Protein AF-A0A9D6R4Y2-F1 (afdb_monomer)

Nearest PDB structures (foldseek):
  4b8t-assembly1_A  TM=3.023E-01  e=6.665E-01  Homo sapiens
  6y2c-assembly2_B  TM=2.702E-01  e=5.515E-01  Homo sapiens
  2n8l-assembly1_A  TM=3.059E-01  e=1.421E+00  Gallus gallus
  1x4n-assembly1_A  TM=3.101E-01  e=1.612E+00  Mus musculus

Structure (mmCIF, N/CA/C/O backbone):
data_AF-A0A9D6R4Y2-F1
#
_entry.id   AF-A0A9D6R4Y2-F1
#
loop_
_atom_site.group_PDB
_atom_site.id
_atom_site.type_symbol
_atom_site.label_atom_id
_atom_site.label_alt_id
_atom_site.label_comp_id
_atom_site.label_asym_id
_atom_site.label_entity_id
_atom_site.label_seq_id
_atom_site.pdbx_PDB_ins_code
_atom_site.Cartn_x
_atom_site.Cartn_y
_atom_site.Cartn_z
_atom_site.occupancy
_atom_site.B_iso_or_equiv
_atom_site.auth_seq_id
_atom_site.auth_comp_id
_atom_site.auth_asym_id
_atom_site.auth_atom_id
_atom_site.pdbx_PDB_model_num
ATOM 1 N N . MET A 1 1 ? 0.944 -3.787 -35.962 1.00 42.09 1 MET A N 1
ATOM 2 C CA . MET A 1 1 ? 0.944 -4.986 -35.100 1.00 42.09 1 MET A CA 1
ATOM 3 C C . MET A 1 1 ? 2.019 -4.729 -34.050 1.00 42.09 1 MET A C 1
ATOM 5 O O . MET A 1 1 ? 3.121 -4.406 -34.458 1.00 42.09 1 MET A O 1
ATOM 9 N N . LEU A 1 2 ? 1.632 -4.759 -32.768 1.00 50.50 2 LEU A N 1
ATOM 10 C CA . LEU A 1 2 ? 2.426 -4.595 -31.533 1.00 50.50 2 LEU A CA 1
ATOM 11 C C . LEU A 1 2 ? 3.350 -3.368 -31.392 1.00 50.50 2 LEU A C 1
ATOM 13 O O . LEU A 1 2 ? 4.556 -3.463 -31.565 1.00 50.50 2 LEU A O 1
ATOM 17 N N . GLU A 1 3 ? 2.781 -2.265 -30.899 1.00 38.78 3 GLU A N 1
ATOM 18 C CA . GLU A 1 3 ? 3.486 -1.368 -29.972 1.00 38.78 3 GLU A CA 1
ATOM 19 C C . GLU A 1 3 ? 3.040 -1.747 -28.548 1.00 38.78 3 GLU A C 1
ATOM 21 O O . GLU A 1 3 ? 2.020 -1.279 -28.046 1.00 38.78 3 GLU A O 1
ATOM 26 N N . ARG A 1 4 ? 3.752 -2.696 -27.932 1.00 44.78 4 ARG A N 1
ATOM 27 C CA . ARG A 1 4 ? 3.675 -3.017 -26.497 1.00 44.78 4 ARG A CA 1
ATOM 28 C C . ARG A 1 4 ? 5.081 -2.827 -25.932 1.00 44.78 4 ARG A C 1
ATOM 30 O O . ARG A 1 4 ? 5.822 -3.796 -25.824 1.00 44.78 4 ARG A O 1
ATOM 37 N N . SER A 1 5 ? 5.492 -1.589 -25.670 1.00 44.16 5 SER A N 1
ATOM 38 C CA . SER A 1 5 ? 6.859 -1.321 -25.181 1.00 44.16 5 SER A CA 1
ATOM 39 C C . SER A 1 5 ? 6.952 -0.276 -24.067 1.00 44.16 5 SER A C 1
ATOM 41 O O . SER A 1 5 ? 8.055 0.129 -23.731 1.00 44.16 5 SER A O 1
ATOM 43 N N . ASP A 1 6 ? 5.832 0.100 -23.441 1.00 47.88 6 ASP A N 1
ATOM 44 C CA . ASP A 1 6 ? 5.836 0.969 -22.246 1.00 47.88 6 ASP A CA 1
ATOM 45 C C . ASP A 1 6 ? 5.257 0.275 -20.992 1.00 47.88 6 ASP A C 1
ATOM 47 O O . ASP A 1 6 ? 5.341 0.793 -19.886 1.00 47.88 6 ASP A O 1
ATOM 51 N N . ASP A 1 7 ? 4.696 -0.932 -21.137 1.00 51.88 7 ASP A N 1
ATOM 52 C CA . ASP A 1 7 ? 3.968 -1.609 -20.052 1.00 51.88 7 ASP A CA 1
ATOM 53 C C . ASP A 1 7 ? 4.910 -2.271 -19.025 1.00 51.88 7 ASP A C 1
ATOM 55 O O . ASP A 1 7 ? 4.623 -2.280 -17.832 1.00 51.88 7 ASP A O 1
ATOM 59 N N . THR A 1 8 ? 6.092 -2.735 -19.453 1.00 51.00 8 THR A N 1
ATOM 60 C CA . THR A 1 8 ? 7.063 -3.442 -18.593 1.00 51.00 8 THR A CA 1
ATOM 61 C C . THR A 1 8 ? 7.653 -2.547 -17.496 1.00 51.00 8 THR A C 1
ATOM 63 O O . THR A 1 8 ? 7.831 -2.988 -16.360 1.00 51.00 8 THR A O 1
ATOM 66 N N . GLY A 1 9 ? 7.929 -1.271 -17.799 1.00 58.75 9 GLY A N 1
ATOM 67 C CA . GLY A 1 9 ? 8.427 -0.312 -16.801 1.00 58.75 9 GLY A CA 1
ATOM 68 C C . GLY A 1 9 ? 7.374 0.036 -15.746 1.00 58.75 9 GLY A C 1
ATOM 69 O O . GLY A 1 9 ? 7.692 0.305 -14.583 1.00 58.75 9 GLY A O 1
ATOM 70 N N . ASP A 1 10 ? 6.108 -0.026 -16.144 1.00 73.38 10 ASP A N 1
ATOM 71 C CA . ASP A 1 10 ? 4.983 0.228 -15.267 1.00 73.38 10 ASP A CA 1
ATOM 72 C C . ASP A 1 10 ? 4.622 -0.994 -14.416 1.00 73.38 10 ASP A C 1
ATOM 74 O O . ASP A 1 10 ? 4.355 -0.862 -13.223 1.00 73.38 10 ASP A O 1
ATOM 78 N N . GLU A 1 11 ? 4.712 -2.198 -14.977 1.00 79.19 11 GLU A N 1
ATOM 79 C CA . GLU A 1 11 ? 4.509 -3.440 -14.234 1.00 79.19 11 GLU A CA 1
ATOM 80 C C . GLU A 1 11 ? 5.583 -3.647 -13.158 1.00 79.19 11 GLU A C 1
ATOM 82 O O . GLU A 1 11 ? 5.241 -3.866 -11.995 1.00 79.19 11 GLU A O 1
ATOM 87 N N . ALA A 1 12 ? 6.870 -3.465 -13.480 1.00 82.69 12 ALA A N 1
ATOM 88 C CA . ALA A 1 12 ? 7.951 -3.550 -12.491 1.00 82.69 12 ALA A CA 1
ATOM 89 C C . ALA A 1 12 ? 7.764 -2.541 -11.340 1.00 82.69 12 ALA A C 1
ATOM 91 O O . ALA A 1 12 ? 8.020 -2.835 -10.170 1.00 82.69 12 ALA A O 1
ATOM 92 N N . THR A 1 13 ? 7.253 -1.352 -11.666 1.00 87.69 13 THR A N 1
ATOM 93 C CA . THR A 1 13 ? 6.898 -0.322 -10.687 1.00 87.69 13 THR A CA 1
ATOM 94 C C . THR A 1 13 ? 5.742 -0.772 -9.787 1.00 87.69 13 THR A C 1
ATOM 96 O O . THR A 1 13 ? 5.788 -0.564 -8.571 1.00 87.69 13 THR A O 1
ATOM 99 N N . LEU A 1 14 ? 4.711 -1.404 -10.355 1.00 87.62 14 LEU A N 1
ATOM 100 C CA . LEU A 1 14 ? 3.586 -1.956 -9.599 1.00 87.62 14 LEU A CA 1
ATOM 101 C C . LEU A 1 14 ? 4.022 -3.102 -8.683 1.00 87.62 14 LEU A C 1
ATOM 103 O O . LEU A 1 14 ? 3.579 -3.138 -7.536 1.00 87.62 14 LEU A O 1
ATOM 107 N N . VAL A 1 15 ? 4.915 -3.982 -9.144 1.00 87.88 15 VAL A N 1
ATOM 108 C CA . VAL A 1 15 ? 5.480 -5.073 -8.334 1.00 87.88 15 VAL A CA 1
ATOM 109 C C . VAL A 1 15 ? 6.244 -4.509 -7.136 1.00 87.88 15 VAL A C 1
ATOM 111 O O . VAL A 1 15 ? 5.924 -4.863 -6.004 1.00 87.88 15 VAL A O 1
ATOM 114 N N . ARG A 1 16 ? 7.152 -3.544 -7.342 1.00 89.56 16 ARG A N 1
ATOM 115 C CA . ARG A 1 16 ? 7.883 -2.891 -6.236 1.00 89.56 16 ARG A CA 1
ATOM 116 C C . ARG A 1 16 ? 6.951 -2.193 -5.249 1.00 89.56 16 ARG A C 1
ATOM 118 O O . ARG A 1 16 ? 7.122 -2.296 -4.033 1.00 89.56 16 ARG A O 1
ATOM 125 N N . ALA A 1 17 ? 5.930 -1.501 -5.754 1.00 90.44 17 ALA A N 1
ATOM 126 C CA . ALA A 1 17 ? 4.915 -0.886 -4.906 1.00 90.44 17 ALA A CA 1
ATOM 127 C C . ALA A 1 17 ? 4.167 -1.947 -4.083 1.00 90.44 17 ALA A C 1
ATOM 129 O O . ALA A 1 17 ? 3.910 -1.747 -2.896 1.00 90.44 17 ALA A O 1
ATOM 130 N N . LEU A 1 18 ? 3.842 -3.089 -4.687 1.00 89.69 18 LEU A N 1
ATOM 131 C CA . LEU A 1 18 ? 3.158 -4.193 -4.028 1.00 89.69 18 LEU A CA 1
ATOM 132 C C . LEU A 1 18 ? 4.035 -4.866 -2.961 1.00 89.69 18 LEU A C 1
ATOM 134 O O . LEU A 1 18 ? 3.540 -5.140 -1.868 1.00 89.69 18 LEU A O 1
ATOM 138 N N . GLU A 1 19 ? 5.331 -5.054 -3.219 1.00 89.12 19 GLU A N 1
ATOM 139 C CA . GLU A 1 19 ? 6.305 -5.524 -2.224 1.00 89.12 19 GLU A CA 1
ATOM 140 C C . GLU A 1 19 ? 6.351 -4.604 -1.001 1.00 89.12 19 GLU A C 1
ATOM 142 O O . GLU A 1 19 ? 6.258 -5.071 0.141 1.00 89.12 19 GLU A O 1
ATOM 147 N N . ALA A 1 20 ? 6.406 -3.290 -1.238 1.00 90.69 20 ALA A N 1
ATOM 148 C CA . ALA A 1 20 ? 6.418 -2.284 -0.182 1.00 90.69 20 ALA A CA 1
ATOM 149 C C . ALA A 1 20 ? 5.179 -2.385 0.718 1.00 90.69 20 ALA A C 1
ATOM 151 O O . ALA A 1 20 ? 5.262 -2.371 1.950 1.00 90.69 20 ALA A O 1
ATOM 152 N N . LEU A 1 21 ? 4.005 -2.532 0.103 1.00 89.81 21 LEU A N 1
ATOM 153 C CA . LEU A 1 21 ? 2.738 -2.640 0.817 1.00 89.81 21 LEU A CA 1
ATOM 154 C C . LEU A 1 21 ? 2.624 -3.968 1.570 1.00 89.81 21 LEU A C 1
ATOM 156 O O . LEU A 1 21 ? 2.216 -3.980 2.732 1.00 89.81 21 LEU A O 1
ATOM 160 N N . ARG A 1 22 ? 3.033 -5.077 0.951 1.00 87.31 22 ARG A N 1
ATOM 161 C CA . ARG A 1 22 ? 3.018 -6.413 1.557 1.00 87.31 22 ARG A CA 1
ATOM 162 C C . ARG A 1 22 ? 3.909 -6.497 2.792 1.00 87.31 22 ARG A C 1
ATOM 164 O O . ARG A 1 22 ? 3.507 -7.107 3.776 1.00 87.31 22 ARG A O 1
ATOM 171 N N . SER A 1 23 ? 5.060 -5.829 2.783 1.00 87.31 23 SER A N 1
ATOM 172 C CA . SER A 1 23 ? 5.948 -5.727 3.950 1.00 87.31 23 SER A CA 1
ATOM 173 C C . SER A 1 23 ? 5.259 -5.112 5.178 1.00 87.31 23 SER A C 1
ATOM 175 O O . SER A 1 23 ? 5.527 -5.493 6.318 1.00 87.31 23 SER A O 1
ATOM 177 N N . ARG A 1 24 ? 4.304 -4.197 4.961 1.00 85.50 24 ARG A N 1
ATOM 178 C CA . ARG A 1 24 ? 3.520 -3.561 6.032 1.00 85.50 24 ARG A CA 1
ATOM 179 C C . ARG A 1 24 ? 2.232 -4.316 6.377 1.00 85.50 24 ARG A C 1
ATOM 181 O O . ARG A 1 24 ? 1.723 -4.156 7.487 1.00 85.50 24 ARG A O 1
ATOM 188 N N . VAL A 1 25 ? 1.686 -5.110 5.455 1.00 84.19 25 VAL A N 1
ATOM 189 C CA . VAL A 1 25 ? 0.472 -5.913 5.667 1.00 84.19 25 VAL A CA 1
ATOM 190 C C . VAL A 1 25 ? 0.858 -7.300 6.182 1.00 84.19 25 VAL A C 1
ATOM 192 O O . VAL A 1 25 ? 1.126 -8.223 5.417 1.00 84.19 25 VAL A O 1
ATOM 195 N N . THR A 1 26 ? 0.863 -7.468 7.502 1.00 75.00 26 THR A N 1
ATOM 196 C CA . THR A 1 26 ? 1.189 -8.750 8.135 1.00 75.00 26 THR A CA 1
ATOM 197 C C . THR A 1 26 ? -0.041 -9.638 8.316 1.00 75.00 26 THR A C 1
ATOM 199 O O . THR A 1 26 ? -1.158 -9.171 8.556 1.00 75.00 26 THR A O 1
ATOM 202 N N . ASN A 1 27 ? 0.170 -10.953 8.228 1.00 64.94 27 ASN A N 1
ATOM 203 C CA . ASN A 1 27 ? -0.867 -11.934 8.528 1.00 64.94 27 ASN A CA 1
ATOM 204 C C . ASN A 1 27 ? -1.265 -11.808 10.013 1.00 64.94 27 ASN A C 1
ATOM 206 O O . ASN A 1 27 ? -0.410 -11.872 10.894 1.00 64.94 27 ASN A O 1
ATOM 210 N N . GLY A 1 28 ? -2.550 -11.559 10.280 1.00 63.03 28 GLY A N 1
ATOM 211 C CA . GLY A 1 28 ? -3.088 -11.306 11.623 1.00 63.03 28 GLY A CA 1
ATOM 212 C C . GLY A 1 28 ? -3.457 -9.845 11.917 1.00 63.03 28 GLY A C 1
ATOM 213 O O . GLY A 1 28 ? -4.218 -9.594 12.851 1.00 63.03 28 GLY A O 1
ATOM 214 N N . VAL A 1 29 ? -3.016 -8.877 11.102 1.00 66.94 29 VAL A N 1
ATOM 215 C CA . VAL A 1 29 ? -3.496 -7.486 11.173 1.00 66.94 29 VAL A CA 1
ATOM 216 C C . VAL A 1 29 ? -4.673 -7.339 10.213 1.00 66.94 29 VAL A C 1
ATOM 218 O O . VAL A 1 29 ? -4.507 -7.395 9.000 1.00 66.94 29 VAL A O 1
ATOM 221 N N . GLY A 1 30 ? -5.888 -7.180 10.750 1.00 75.12 30 GLY A N 1
ATOM 222 C CA . GLY A 1 30 ? -7.125 -7.266 9.958 1.00 75.12 30 GLY A CA 1
ATOM 223 C C . GLY A 1 30 ? -7.159 -6.374 8.708 1.00 75.12 30 GLY A C 1
ATOM 224 O O . GLY A 1 30 ? -7.607 -6.816 7.652 1.00 75.12 30 GLY A O 1
ATOM 225 N N . ALA A 1 31 ? -6.679 -5.131 8.803 1.00 83.25 31 ALA A N 1
ATOM 226 C CA . ALA A 1 31 ? -6.440 -4.275 7.644 1.00 83.25 31 ALA A CA 1
ATOM 227 C C . ALA A 1 31 ? -5.415 -3.184 7.969 1.00 83.25 31 ALA A C 1
ATOM 229 O O . ALA A 1 31 ? -5.500 -2.544 9.021 1.00 83.25 31 ALA A O 1
ATOM 230 N N . LEU A 1 32 ? -4.505 -2.921 7.035 1.00 86.69 32 LEU A N 1
ATOM 231 C CA . LEU A 1 32 ? -3.669 -1.730 7.046 1.00 86.69 32 LEU A CA 1
ATOM 232 C C . LEU A 1 32 ? -4.466 -0.565 6.456 1.0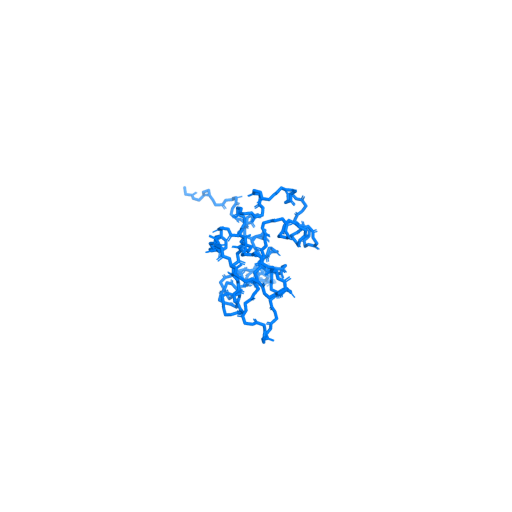0 86.69 32 LEU A C 1
ATOM 234 O O . LEU A 1 32 ? -5.133 -0.709 5.434 1.00 86.69 32 LEU A O 1
ATOM 238 N N . VAL A 1 33 ? -4.395 0.598 7.096 1.00 88.81 33 VAL A N 1
ATOM 239 C CA . VAL A 1 33 ? -4.893 1.850 6.524 1.00 88.81 33 VAL A CA 1
ATOM 240 C C . VAL A 1 33 ? -3.699 2.762 6.329 1.00 88.81 33 VAL A C 1
ATOM 242 O O . VAL A 1 33 ? -3.086 3.189 7.305 1.00 88.81 33 VAL A O 1
ATOM 245 N N . LEU A 1 34 ? -3.395 3.070 5.074 1.00 89.06 34 LEU A N 1
ATOM 246 C CA . LEU A 1 34 ? -2.250 3.894 4.706 1.00 89.06 34 LEU A CA 1
ATOM 247 C C . LEU A 1 34 ? -2.727 5.224 4.121 1.00 89.06 34 LEU A C 1
ATOM 249 O O . LEU A 1 34 ? -3.591 5.243 3.245 1.00 89.06 34 LEU A O 1
ATOM 253 N N . SER A 1 35 ? -2.204 6.353 4.600 1.00 89.94 35 SER A N 1
ATOM 254 C CA . SER A 1 35 ? -2.483 7.651 3.975 1.00 89.94 35 SER A CA 1
ATOM 255 C C . SER A 1 35 ? -1.623 7.839 2.720 1.00 89.94 35 SER A C 1
ATOM 257 O O . SER A 1 35 ? -0.568 7.222 2.592 1.00 89.94 35 SER A O 1
ATOM 259 N N . SER A 1 36 ? -2.023 8.724 1.799 1.00 87.94 36 SER A N 1
ATOM 260 C CA . SER A 1 36 ? -1.185 9.033 0.627 1.00 87.94 36 SER A CA 1
ATOM 261 C C . SER A 1 36 ? 0.197 9.572 1.018 1.00 87.94 36 SER A C 1
ATOM 263 O O . SER A 1 36 ? 1.152 9.372 0.281 1.00 87.94 36 SER A O 1
ATOM 265 N N . THR A 1 37 ? 0.307 10.266 2.154 1.00 89.38 37 THR A N 1
ATOM 266 C CA . THR A 1 37 ? 1.574 10.828 2.645 1.00 89.38 37 THR A CA 1
ATOM 267 C C . THR A 1 37 ? 2.483 9.743 3.213 1.00 89.38 37 THR A C 1
ATOM 269 O O . THR A 1 37 ? 3.676 9.736 2.934 1.00 89.38 37 THR A O 1
ATOM 272 N N . ASP A 1 38 ? 1.923 8.799 3.971 1.00 90.00 38 ASP A N 1
ATOM 273 C CA . ASP A 1 38 ? 2.682 7.652 4.480 1.00 90.00 38 ASP A CA 1
ATOM 274 C C . ASP A 1 38 ? 3.111 6.724 3.335 1.00 90.00 38 ASP A C 1
ATOM 276 O O . ASP A 1 38 ? 4.229 6.217 3.332 1.00 90.00 38 ASP A O 1
ATOM 280 N N . ALA A 1 39 ? 2.257 6.569 2.318 1.00 91.25 39 ALA A N 1
ATOM 281 C CA . ALA A 1 39 ? 2.568 5.796 1.121 1.00 91.25 39 ALA A CA 1
ATOM 282 C C . ALA A 1 39 ? 3.768 6.358 0.346 1.00 91.25 39 ALA A C 1
ATOM 284 O O . ALA A 1 39 ? 4.572 5.582 -0.149 1.00 91.25 39 ALA A O 1
ATOM 285 N N . VAL A 1 40 ? 3.935 7.685 0.280 1.00 93.00 40 VAL A N 1
ATOM 286 C CA . VAL A 1 40 ? 5.130 8.304 -0.326 1.00 93.00 40 VAL A CA 1
ATOM 287 C C . VAL A 1 40 ? 6.402 7.833 0.374 1.00 93.00 40 VAL A C 1
ATOM 289 O O . VAL A 1 40 ? 7.348 7.432 -0.293 1.00 93.00 40 VAL A O 1
ATOM 292 N N . GLN A 1 41 ? 6.428 7.864 1.709 1.00 90.81 41 GLN A N 1
ATOM 293 C CA . GLN A 1 41 ? 7.606 7.424 2.460 1.00 90.81 41 GLN A CA 1
ATOM 294 C C . GLN A 1 41 ? 7.879 5.941 2.223 1.00 90.81 41 GLN A C 1
ATOM 296 O O . GLN A 1 41 ? 8.997 5.586 1.872 1.00 90.81 41 GLN A O 1
ATOM 301 N N . LEU A 1 42 ? 6.839 5.110 2.309 1.00 91.44 42 LEU A N 1
ATOM 302 C CA . LEU A 1 42 ? 6.949 3.673 2.089 1.00 91.44 42 LEU A CA 1
ATOM 303 C C . LEU A 1 42 ? 7.476 3.326 0.690 1.00 91.44 42 LEU A C 1
ATOM 305 O O . LEU A 1 42 ? 8.358 2.489 0.555 1.00 91.44 42 LEU A O 1
ATOM 309 N N . PHE A 1 43 ? 6.962 3.971 -0.356 1.00 92.44 43 PHE A N 1
ATOM 310 C CA . PHE A 1 43 ? 7.404 3.704 -1.724 1.00 92.44 43 PHE A CA 1
ATOM 311 C C . PHE A 1 43 ? 8.853 4.142 -1.956 1.00 92.44 43 PHE A C 1
ATOM 313 O O . PHE A 1 43 ? 9.602 3.441 -2.633 1.00 92.44 43 PHE A O 1
ATOM 320 N N . ARG A 1 44 ? 9.295 5.236 -1.328 1.00 90.19 44 ARG A N 1
ATOM 321 C CA . ARG A 1 44 ? 10.704 5.650 -1.382 1.00 90.19 44 ARG A CA 1
ATOM 322 C C . ARG A 1 44 ? 11.645 4.662 -0.693 1.00 90.19 44 ARG A C 1
ATOM 324 O O . ARG A 1 44 ? 12.765 4.507 -1.164 1.00 90.19 44 ARG A O 1
ATOM 331 N N . GLU A 1 45 ? 11.206 3.980 0.370 1.00 89.12 45 GLU A N 1
ATOM 332 C CA . GLU A 1 45 ? 11.982 2.898 1.007 1.00 89.12 45 GLU A CA 1
ATOM 333 C C . GLU A 1 45 ? 12.215 1.707 0.053 1.00 89.12 45 GLU A C 1
ATOM 335 O O . GLU A 1 45 ? 13.170 0.960 0.235 1.00 89.12 45 GLU A O 1
ATOM 340 N N . TYR A 1 46 ? 11.377 1.558 -0.979 1.00 89.06 46 TYR A N 1
ATOM 341 C CA . TYR A 1 46 ? 11.411 0.479 -1.975 1.00 89.06 46 TYR A CA 1
ATOM 342 C C . TYR A 1 46 ? 11.874 0.972 -3.355 1.00 89.06 46 TYR A C 1
ATOM 344 O O . TYR A 1 46 ? 11.388 0.522 -4.393 1.00 89.06 46 TYR A O 1
ATOM 352 N N . GLU A 1 47 ? 12.809 1.927 -3.367 1.00 87.25 47 GLU A N 1
ATOM 353 C CA . GLU A 1 47 ? 13.480 2.432 -4.576 1.00 87.25 47 GLU A CA 1
ATOM 354 C C . GLU A 1 47 ? 12.541 3.080 -5.617 1.00 87.25 47 GLU A C 1
ATOM 356 O O . GLU A 1 47 ? 12.916 3.290 -6.769 1.00 87.25 47 GLU A O 1
ATOM 361 N N . LEU A 1 48 ? 11.317 3.458 -5.234 1.00 87.50 48 LEU A N 1
ATOM 362 C CA . LEU A 1 48 ? 10.415 4.242 -6.082 1.00 87.50 48 LEU A CA 1
ATOM 363 C C . LEU A 1 48 ? 10.662 5.740 -5.863 1.00 87.50 48 LEU A C 1
ATOM 365 O O . LEU A 1 48 ? 9.800 6.479 -5.384 1.00 87.50 48 LEU A O 1
ATOM 369 N N . GLU A 1 49 ? 11.868 6.201 -6.200 1.00 86.50 49 GLU A N 1
ATOM 370 C CA . GLU A 1 49 ? 12.338 7.565 -5.907 1.00 86.50 49 GLU A CA 1
ATOM 371 C C . GLU A 1 49 ? 11.521 8.667 -6.599 1.00 86.50 49 GLU A C 1
ATOM 373 O O . GLU A 1 49 ? 11.407 9.780 -6.081 1.00 86.50 49 GLU A O 1
ATOM 378 N N . TRP A 1 50 ? 10.896 8.355 -7.738 1.00 87.69 50 TRP A N 1
ATOM 379 C CA . TRP A 1 50 ? 10.010 9.270 -8.466 1.00 87.69 50 TRP A CA 1
ATOM 380 C C . TRP A 1 50 ? 8.710 9.581 -7.696 1.00 87.69 50 TRP A C 1
ATOM 382 O O . TRP A 1 50 ? 8.028 10.582 -7.961 1.00 87.69 50 TRP A O 1
ATOM 392 N N . VAL A 1 51 ? 8.362 8.763 -6.697 1.00 89.38 51 VAL A N 1
ATOM 393 C CA . VAL A 1 51 ? 7.225 8.992 -5.806 1.00 89.38 51 VAL A CA 1
ATOM 394 C C . VAL A 1 51 ? 7.623 10.001 -4.731 1.00 89.38 51 VAL A C 1
ATOM 396 O O . VAL A 1 51 ? 7.928 9.668 -3.591 1.00 89.38 51 VAL A O 1
ATOM 399 N N . THR A 1 52 ? 7.616 11.275 -5.101 1.00 90.25 52 THR A N 1
ATOM 400 C CA . THR A 1 52 ? 7.948 12.394 -4.206 1.00 90.25 52 THR A CA 1
ATOM 401 C C . THR A 1 52 ? 6.713 13.088 -3.637 1.00 90.25 52 THR A C 1
ATOM 403 O O . THR A 1 52 ? 6.777 13.716 -2.580 1.00 90.25 52 THR A O 1
ATOM 406 N N . GLU A 1 53 ? 5.571 12.959 -4.315 1.00 92.62 53 GLU A N 1
ATOM 407 C CA . GLU A 1 53 ? 4.339 13.668 -3.989 1.00 92.62 53 GLU A CA 1
ATOM 408 C C . GLU A 1 53 ? 3.178 12.702 -3.693 1.00 92.62 53 GLU A C 1
ATOM 410 O O . GLU A 1 53 ? 3.042 11.665 -4.351 1.00 92.62 53 GLU A O 1
ATOM 415 N N . PRO A 1 54 ? 2.238 13.068 -2.797 1.00 90.44 54 PRO A N 1
ATOM 416 C CA . PRO A 1 54 ? 1.070 12.239 -2.481 1.00 90.44 54 PRO A CA 1
ATOM 417 C C . PRO A 1 54 ? 0.197 11.888 -3.695 1.00 90.44 54 PRO A C 1
ATOM 419 O O . PRO A 1 54 ? -0.528 10.893 -3.672 1.00 90.44 54 PRO A O 1
ATOM 422 N N . LYS A 1 55 ? 0.239 12.706 -4.756 1.00 90.19 55 LYS A N 1
ATOM 423 C CA . LYS A 1 55 ? -0.481 12.455 -6.012 1.00 90.19 55 LYS A CA 1
ATOM 424 C C . LYS A 1 55 ? 0.102 11.261 -6.784 1.00 90.19 55 LYS A C 1
ATOM 426 O O . LYS A 1 55 ? -0.674 10.494 -7.344 1.00 90.19 55 LYS A O 1
ATOM 431 N N . HIS A 1 56 ? 1.424 11.069 -6.748 1.00 90.19 56 HIS A N 1
ATOM 432 C CA . HIS A 1 56 ? 2.112 9.936 -7.380 1.00 90.19 56 HIS A CA 1
ATOM 433 C C . HIS A 1 56 ? 1.772 8.639 -6.645 1.00 90.19 56 HIS A C 1
ATOM 435 O O . HIS A 1 56 ? 1.290 7.688 -7.256 1.00 90.19 56 HIS A O 1
ATOM 441 N N . ALA A 1 57 ? 1.884 8.654 -5.312 1.00 90.62 57 ALA A N 1
ATOM 442 C CA . ALA A 1 57 ? 1.503 7.518 -4.476 1.00 90.62 57 ALA A CA 1
ATOM 443 C C . ALA A 1 57 ? 0.021 7.151 -4.656 1.00 90.62 57 ALA A C 1
ATOM 445 O O . ALA A 1 57 ? -0.326 5.981 -4.794 1.00 90.62 57 ALA A O 1
ATOM 446 N N . ARG A 1 58 ? -0.868 8.152 -4.726 1.00 90.50 58 ARG A N 1
ATOM 447 C CA . ARG A 1 58 ? -2.285 7.936 -5.050 1.00 90.50 58 ARG A CA 1
ATOM 448 C C . ARG A 1 58 ? -2.470 7.255 -6.405 1.00 90.50 58 ARG A C 1
ATOM 450 O O . ARG A 1 58 ? -3.307 6.364 -6.491 1.00 90.50 58 ARG A O 1
ATOM 457 N N . GLY A 1 59 ? -1.743 7.688 -7.434 1.00 89.62 59 GLY A N 1
ATOM 458 C CA . GLY A 1 59 ? -1.804 7.083 -8.764 1.00 89.62 59 GLY A CA 1
ATOM 459 C C . GLY A 1 59 ? -1.489 5.590 -8.711 1.00 89.62 59 GLY A C 1
ATOM 460 O O . GLY A 1 59 ? -2.308 4.786 -9.143 1.00 89.62 59 GLY A O 1
ATOM 461 N N . LEU A 1 60 ? -0.376 5.214 -8.074 1.00 89.25 60 LEU A N 1
ATOM 462 C CA . LEU A 1 60 ? 0.016 3.810 -7.904 1.00 89.25 60 LEU A CA 1
ATOM 463 C C . LEU A 1 60 ? -1.027 2.985 -7.154 1.00 89.25 60 LEU A C 1
ATOM 465 O O . LEU A 1 60 ? -1.436 1.922 -7.610 1.00 89.25 60 LEU A O 1
ATOM 469 N N . LEU A 1 61 ? -1.522 3.508 -6.034 1.00 90.62 61 LEU A N 1
ATOM 470 C CA . LEU A 1 61 ? -2.544 2.828 -5.240 1.00 90.62 61 LEU A CA 1
ATOM 471 C C . LEU A 1 61 ? -3.834 2.613 -6.038 1.00 90.62 61 LEU A C 1
ATOM 473 O O . LEU A 1 61 ? -4.445 1.552 -5.946 1.00 90.62 61 LEU A O 1
ATOM 477 N N . GLN A 1 62 ? -4.234 3.592 -6.852 1.00 89.50 62 GLN A N 1
ATOM 478 C CA . GLN A 1 62 ? -5.402 3.468 -7.723 1.00 89.50 62 GLN A CA 1
ATOM 479 C C . GLN A 1 62 ? -5.192 2.454 -8.851 1.00 89.50 62 GLN A C 1
ATOM 481 O O . GLN A 1 62 ? -6.142 1.753 -9.196 1.00 89.50 62 GLN A O 1
ATOM 486 N N . ARG A 1 63 ? -3.974 2.349 -9.396 1.00 88.31 63 ARG A N 1
ATOM 487 C CA . ARG A 1 63 ? -3.620 1.343 -10.412 1.00 88.31 63 ARG A CA 1
ATOM 488 C C . ARG A 1 63 ? -3.649 -0.076 -9.854 1.00 88.31 63 ARG A C 1
ATOM 490 O O . ARG A 1 63 ? -4.163 -0.968 -10.513 1.00 88.31 63 ARG A O 1
ATOM 497 N N . LEU A 1 64 ? -3.214 -0.253 -8.607 1.00 87.50 64 LEU A N 1
ATOM 498 C CA . LEU A 1 64 ? -3.355 -1.508 -7.859 1.00 87.50 64 LEU A CA 1
ATOM 499 C C . LEU A 1 64 ? -4.810 -1.805 -7.436 1.00 87.50 64 LEU A C 1
ATOM 501 O O . LEU A 1 64 ? -5.078 -2.823 -6.809 1.00 87.50 64 LEU A O 1
ATOM 505 N N . GLY A 1 65 ? -5.767 -0.928 -7.761 1.00 88.31 65 GLY A N 1
ATOM 506 C CA . GLY A 1 65 ? -7.193 -1.125 -7.491 1.00 88.31 65 GLY A CA 1
ATOM 507 C C . GLY A 1 65 ? -7.680 -0.585 -6.144 1.00 88.31 65 GLY A C 1
ATOM 508 O O . GLY A 1 65 ? -8.883 -0.623 -5.871 1.00 88.31 65 GLY A O 1
ATOM 509 N N . PHE A 1 66 ? -6.803 -0.007 -5.318 1.00 90.00 66 PHE A N 1
ATOM 510 C CA . PHE A 1 66 ? -7.191 0.527 -4.017 1.00 90.00 66 PHE A CA 1
ATOM 511 C C . PHE A 1 66 ? -7.974 1.835 -4.144 1.00 90.00 66 PHE A C 1
ATOM 513 O O . PHE A 1 66 ? -7.635 2.762 -4.888 1.00 90.00 66 PHE A O 1
ATOM 520 N N . ARG A 1 67 ? -9.040 1.946 -3.347 1.00 87.88 67 ARG A N 1
ATOM 521 C CA . ARG A 1 67 ? -9.902 3.131 -3.297 1.00 87.88 67 ARG A CA 1
ATOM 522 C C . ARG A 1 67 ? -9.647 3.914 -2.018 1.00 87.88 67 ARG A C 1
ATOM 524 O O . ARG A 1 67 ? -9.561 3.349 -0.933 1.00 87.88 67 ARG A O 1
ATOM 531 N N . SER A 1 68 ? -9.559 5.237 -2.150 1.00 88.62 68 SER A N 1
ATOM 532 C CA . SER A 1 68 ? -9.431 6.117 -0.990 1.00 88.62 68 SER A CA 1
ATOM 533 C C . SER A 1 68 ? -10.762 6.196 -0.247 1.00 88.62 68 SER A C 1
ATOM 535 O O . SER A 1 68 ? -11.775 6.534 -0.864 1.00 88.62 68 SER A O 1
ATOM 537 N N . GLY A 1 69 ? -10.744 5.992 1.062 1.00 87.56 69 GLY A N 1
ATOM 538 C CA . GLY A 1 69 ? -11.903 6.120 1.936 1.00 87.56 69 GLY A CA 1
ATOM 539 C C . GLY A 1 69 ? -11.562 6.853 3.229 1.00 87.56 69 GLY A C 1
ATOM 540 O O . GLY A 1 69 ? -10.399 7.126 3.532 1.00 87.56 69 GLY A O 1
ATOM 541 N N . SER A 1 70 ? -12.597 7.196 3.992 1.00 88.12 70 SER A N 1
ATOM 542 C CA . SER A 1 70 ? -12.442 7.665 5.369 1.00 88.12 70 SER A CA 1
ATOM 543 C C . SER A 1 70 ? -12.473 6.457 6.294 1.00 88.12 70 SER A C 1
ATOM 545 O O . SER A 1 70 ? -13.482 5.756 6.366 1.00 88.12 70 SER A O 1
ATOM 547 N N . HIS A 1 71 ? -11.377 6.211 7.006 1.00 85.56 71 HIS A N 1
ATOM 548 C CA . HIS A 1 71 ? -11.219 5.032 7.845 1.00 85.56 71 HIS A CA 1
ATOM 549 C C . HIS A 1 71 ? -10.921 5.428 9.286 1.00 85.56 71 HIS A C 1
ATOM 551 O O . HIS A 1 71 ? -10.133 6.334 9.564 1.00 85.56 71 HIS A O 1
ATOM 557 N N . ARG A 1 72 ? -11.554 4.729 10.229 1.00 81.12 72 ARG A N 1
ATOM 558 C CA . ARG A 1 72 ? -11.256 4.886 11.649 1.00 81.12 72 ARG A CA 1
ATOM 559 C C . ARG A 1 72 ? -10.050 4.016 11.981 1.00 81.12 72 ARG A C 1
ATOM 561 O O . ARG A 1 72 ? -10.150 2.794 11.948 1.00 81.12 72 ARG A O 1
ATOM 568 N N . VAL A 1 73 ? -8.918 4.657 12.254 1.00 77.81 73 VAL A N 1
ATOM 569 C CA . VAL A 1 73 ? -7.667 3.975 12.601 1.00 77.81 73 VAL A CA 1
ATOM 570 C C . VAL A 1 73 ? -7.546 3.935 14.126 1.00 77.81 73 VAL A C 1
ATOM 572 O O . VAL A 1 73 ? -7.728 4.979 14.762 1.00 77.81 73 VAL A O 1
ATOM 575 N N . PRO A 1 74 ? -7.270 2.771 14.740 1.00 71.88 74 PRO A N 1
ATOM 576 C CA . PRO A 1 74 ? -7.038 2.696 16.178 1.00 71.88 74 PRO A CA 1
ATOM 577 C C . PRO A 1 74 ? -5.866 3.608 16.570 1.00 71.88 74 PRO A C 1
ATOM 579 O O . PRO A 1 74 ? -4.831 3.620 15.911 1.00 71.88 74 PRO A O 1
ATOM 582 N N . GLY A 1 75 ? -6.046 4.416 17.617 1.00 77.62 75 GLY A N 1
ATOM 583 C CA . GLY A 1 75 ? -5.053 5.408 18.052 1.00 77.62 75 GLY A CA 1
ATOM 584 C C . GLY A 1 75 ? -5.157 6.785 17.382 1.00 77.62 75 GLY A C 1
ATOM 585 O O . GLY A 1 75 ? -4.381 7.679 17.711 1.00 77.62 75 GLY A O 1
ATOM 586 N N . LYS A 1 76 ? -6.119 7.004 16.475 1.00 76.56 76 LYS A N 1
ATOM 587 C CA . LYS A 1 76 ? -6.441 8.335 15.934 1.00 76.56 76 LYS A CA 1
ATOM 588 C C . LYS A 1 76 ? -7.848 8.749 16.367 1.00 76.56 76 LYS A C 1
ATOM 590 O O . LYS A 1 76 ? -8.810 8.017 16.155 1.00 76.56 76 LYS A O 1
ATOM 595 N N . GLU A 1 77 ? -7.975 9.943 16.948 1.00 79.44 77 GLU A N 1
ATOM 596 C CA . GLU A 1 77 ? -9.273 10.492 17.378 1.00 79.44 77 GLU A CA 1
ATOM 597 C C . GLU A 1 77 ? -10.212 10.789 16.202 1.00 79.44 77 GLU A C 1
ATOM 599 O O . GLU A 1 77 ? -11.429 10.645 16.319 1.00 79.44 77 GLU A O 1
ATOM 604 N N . LYS A 1 78 ? -9.653 11.179 15.052 1.00 84.56 78 LYS A N 1
ATOM 605 C CA . LYS A 1 78 ? -10.407 11.516 13.839 1.00 84.56 78 LYS A CA 1
ATOM 606 C C . LYS A 1 78 ? -10.230 10.438 12.769 1.00 84.56 78 LYS A C 1
ATOM 608 O O . LYS A 1 78 ? -9.144 9.862 12.670 1.00 84.56 78 LYS A O 1
ATOM 613 N N . PRO A 1 79 ? -11.265 10.178 11.946 1.00 83.31 79 PRO A N 1
ATOM 614 C CA . PRO A 1 79 ? -11.120 9.308 10.790 1.00 83.31 79 PRO A CA 1
ATOM 615 C C . PRO A 1 79 ? -10.034 9.863 9.870 1.00 83.31 79 PRO A C 1
ATOM 617 O O . PRO A 1 79 ? -10.010 11.053 9.552 1.00 83.31 79 PRO A O 1
ATOM 620 N N . VAL A 1 80 ? -9.127 8.987 9.458 1.00 84.06 80 VAL A N 1
ATOM 621 C CA . VAL A 1 80 ? -8.037 9.321 8.550 1.00 84.06 80 VAL A CA 1
ATOM 622 C C . VAL A 1 80 ? -8.478 8.958 7.144 1.00 84.06 80 VAL A C 1
ATOM 624 O O . VAL A 1 80 ? -9.045 7.888 6.909 1.00 84.06 80 VAL A O 1
ATOM 627 N N . ARG A 1 81 ? -8.223 9.854 6.192 1.00 87.00 81 ARG A N 1
ATOM 628 C CA . ARG A 1 81 ? -8.403 9.537 4.781 1.00 87.00 81 ARG A CA 1
ATOM 629 C C . ARG A 1 81 ? -7.219 8.698 4.315 1.00 87.00 81 ARG A C 1
ATOM 631 O O . ARG A 1 81 ? -6.079 9.151 4.388 1.00 87.00 81 ARG A O 1
ATOM 638 N N . GLY A 1 82 ? -7.492 7.496 3.830 1.00 90.50 82 GLY A N 1
ATOM 639 C CA . GLY A 1 82 ? -6.452 6.557 3.438 1.00 90.50 82 GLY A CA 1
ATOM 640 C C . GLY A 1 82 ? -6.977 5.437 2.560 1.00 90.50 82 GLY A C 1
ATOM 641 O O . GLY A 1 82 ? -8.125 5.460 2.118 1.00 90.50 82 GLY A O 1
ATOM 642 N N . TYR A 1 83 ? -6.110 4.472 2.310 1.00 91.25 83 TYR A N 1
ATOM 643 C CA . TYR A 1 83 ? -6.375 3.286 1.518 1.00 91.25 83 TYR A CA 1
ATOM 644 C C . TYR A 1 83 ? -6.360 2.109 2.472 1.00 91.25 83 TYR A C 1
ATOM 646 O O . TYR A 1 83 ? -5.357 1.861 3.145 1.00 91.25 83 TYR A O 1
ATOM 654 N N . LYS A 1 84 ? -7.506 1.443 2.583 1.00 90.19 84 LYS A N 1
ATOM 655 C CA . LYS A 1 84 ? -7.623 0.209 3.347 1.00 90.19 84 LYS A CA 1
ATOM 656 C C . LYS A 1 84 ? -7.117 -0.942 2.488 1.00 90.19 84 LYS A C 1
ATOM 658 O O . LYS A 1 84 ? -7.509 -1.055 1.333 1.00 90.19 84 LYS A O 1
ATOM 663 N N . ME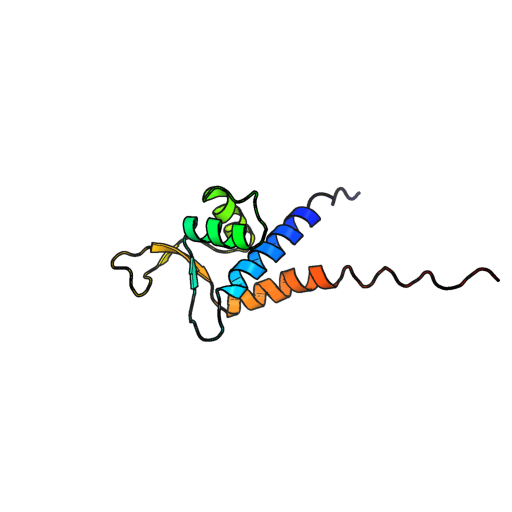T A 1 85 ? -6.268 -1.768 3.079 1.00 89.06 85 MET A N 1
ATOM 664 C CA . MET A 1 85 ? -5.621 -2.897 2.430 1.00 89.06 85 MET A CA 1
ATO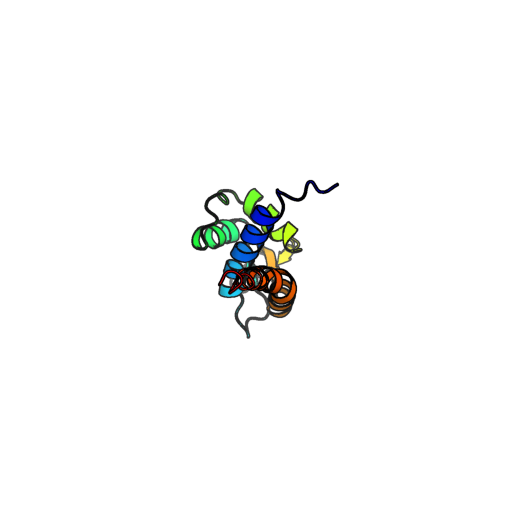M 665 C C . MET A 1 85 ? -5.694 -4.084 3.375 1.00 89.06 85 MET A C 1
ATOM 667 O O . MET A 1 85 ? -5.239 -4.006 4.519 1.00 89.06 85 MET A O 1
ATOM 671 N N . THR A 1 86 ? -6.307 -5.167 2.925 1.00 89.44 86 THR A N 1
ATOM 672 C CA . THR A 1 86 ? -6.350 -6.419 3.681 1.00 89.44 86 THR A CA 1
ATOM 673 C C . THR A 1 86 ? -5.265 -7.376 3.209 1.00 89.44 86 THR A C 1
ATOM 675 O O . THR A 1 86 ? -4.781 -7.283 2.083 1.00 89.44 86 THR A O 1
ATOM 678 N N . TYR A 1 87 ? -4.896 -8.324 4.071 1.00 86.69 87 TYR A N 1
ATOM 679 C CA . TYR A 1 87 ? -3.962 -9.386 3.696 1.00 86.69 87 TYR A CA 1
ATOM 680 C C . TYR A 1 87 ? -4.468 -10.187 2.486 1.00 86.69 87 TYR A C 1
ATOM 682 O O . TYR A 1 87 ? -3.699 -10.455 1.576 1.00 86.69 87 TYR A O 1
ATOM 690 N N . ALA A 1 88 ? -5.773 -10.478 2.428 1.00 86.50 88 ALA A N 1
ATOM 691 C CA . ALA A 1 88 ? -6.379 -11.198 1.308 1.00 86.50 88 ALA A CA 1
ATOM 692 C C . ALA A 1 88 ? -6.268 -10.433 -0.023 1.00 86.50 88 ALA A C 1
ATOM 694 O O . ALA A 1 88 ? -5.882 -11.021 -1.026 1.00 86.50 88 ALA A O 1
ATOM 695 N N . GLU A 1 89 ? -6.552 -9.124 -0.028 1.00 88.38 89 GLU A N 1
ATOM 696 C CA . GLU A 1 89 ? -6.362 -8.282 -1.222 1.00 88.38 89 GLU A CA 1
ATOM 697 C C . GLU A 1 89 ? -4.890 -8.230 -1.645 1.00 88.38 89 GLU A C 1
ATOM 699 O O . GLU A 1 89 ? -4.587 -8.256 -2.833 1.00 88.38 89 GLU A O 1
ATOM 704 N N . MET A 1 90 ? -3.968 -8.184 -0.678 1.00 88.00 90 MET A N 1
ATOM 705 C CA . MET A 1 90 ? -2.532 -8.179 -0.955 1.00 88.00 90 MET A CA 1
ATOM 706 C C . MET A 1 90 ? -2.066 -9.493 -1.590 1.00 88.00 90 MET A C 1
ATOM 708 O O . MET A 1 90 ? -1.275 -9.469 -2.528 1.00 88.00 90 MET A O 1
ATOM 712 N N . THR A 1 91 ? -2.558 -10.630 -1.09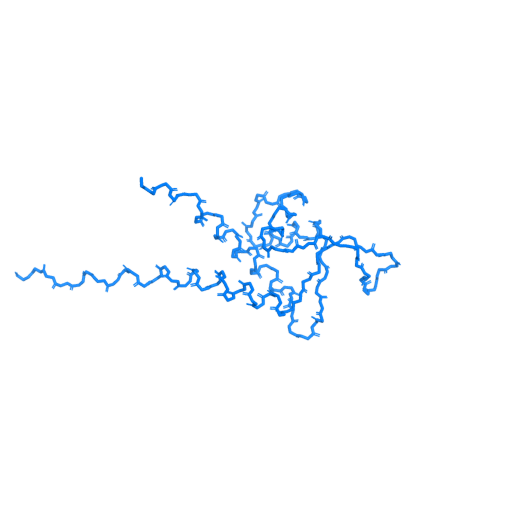3 1.00 85.81 91 THR A N 1
ATOM 713 C CA . THR A 1 91 ? -2.257 -11.952 -1.650 1.00 85.81 91 THR A CA 1
ATOM 714 C C . THR A 1 91 ? -2.814 -12.099 -3.063 1.00 85.81 91 THR A C 1
ATOM 716 O O . THR A 1 91 ? -2.055 -12.467 -3.950 1.00 85.81 91 THR A O 1
ATOM 719 N N . ASP A 1 92 ? -4.078 -11.732 -3.299 1.00 87.75 92 ASP A N 1
ATOM 720 C CA . ASP A 1 92 ? -4.691 -11.796 -4.636 1.00 87.75 92 ASP A CA 1
ATO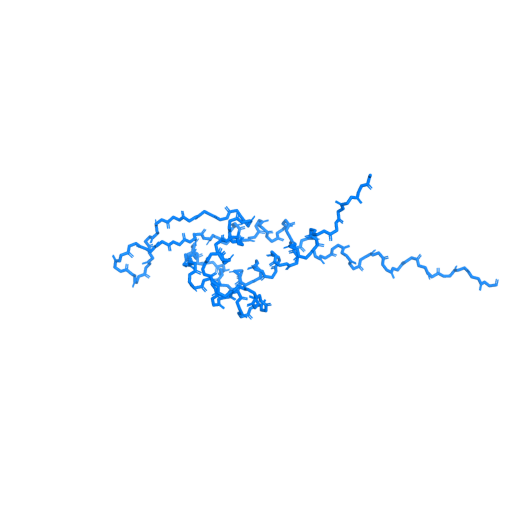M 721 C C . ASP A 1 92 ? -3.932 -10.930 -5.656 1.00 87.75 92 ASP A C 1
ATOM 723 O O . ASP A 1 92 ? -3.632 -11.381 -6.760 1.00 87.75 92 ASP A O 1
ATOM 727 N N . LEU A 1 93 ? -3.547 -9.706 -5.278 1.00 87.69 93 LEU A N 1
ATOM 728 C CA . LEU A 1 93 ? -2.718 -8.856 -6.134 1.00 87.69 93 LEU A CA 1
ATOM 729 C C . LEU A 1 93 ? -1.334 -9.473 -6.377 1.00 87.69 93 LEU A C 1
ATOM 731 O O . LEU A 1 93 ? -0.828 -9.402 -7.495 1.00 87.69 93 LEU A O 1
ATOM 735 N N . TRP A 1 94 ? -0.726 -10.096 -5.366 1.00 85.69 94 TRP A N 1
ATOM 736 C CA . TRP A 1 94 ? 0.578 -10.746 -5.514 1.00 85.69 94 TRP A CA 1
ATOM 737 C C . TRP A 1 94 ? 0.518 -11.956 -6.440 1.00 85.69 94 TRP A C 1
ATOM 739 O O . TRP A 1 94 ? 1.433 -12.169 -7.221 1.00 85.69 94 TRP A O 1
ATOM 749 N N . GLU A 1 95 ? -0.559 -12.730 -6.418 1.00 85.00 95 GLU A N 1
ATOM 750 C CA . GLU A 1 95 ? -0.722 -13.848 -7.351 1.00 85.00 95 GLU A CA 1
ATOM 751 C C . GLU A 1 95 ? -0.865 -13.362 -8.801 1.00 85.00 95 GLU A C 1
ATOM 753 O O . GLU A 1 95 ? -0.346 -14.003 -9.718 1.00 85.00 95 GLU A O 1
ATOM 758 N N . ARG A 1 96 ? -1.500 -12.199 -9.003 1.00 82.19 96 ARG A N 1
ATOM 759 C CA . ARG A 1 96 ? -1.693 -11.585 -10.326 1.00 82.19 96 ARG A CA 1
ATOM 760 C C . ARG A 1 96 ? -0.427 -10.951 -10.900 1.00 82.19 96 ARG A C 1
ATOM 762 O O . ARG A 1 96 ? -0.161 -11.151 -12.077 1.00 82.19 96 ARG A O 1
ATOM 769 N N . TYR A 1 97 ? 0.322 -10.198 -10.093 1.00 79.75 97 TYR A N 1
ATOM 770 C CA . TYR A 1 97 ? 1.494 -9.428 -10.549 1.00 79.75 97 TYR A CA 1
ATOM 771 C C . TYR A 1 97 ? 2.840 -10.073 -10.182 1.00 79.75 97 TYR A C 1
ATOM 773 O O . TYR A 1 97 ? 3.851 -9.824 -10.825 1.00 79.75 97 TYR A O 1
ATOM 781 N N . GLY A 1 98 ? 2.887 -10.906 -9.144 1.00 65.12 98 GLY A N 1
ATOM 782 C CA . GLY A 1 98 ? 4.096 -11.635 -8.750 1.00 65.12 98 GLY A CA 1
ATOM 783 C C . GLY A 1 98 ? 4.402 -12.817 -9.671 1.00 65.12 98 GLY A C 1
ATOM 784 O O . GLY A 1 98 ? 5.563 -13.178 -9.823 1.00 65.12 98 GLY A O 1
ATOM 785 N N . SER A 1 99 ? 3.386 -13.390 -10.331 1.00 59.44 99 SER A N 1
ATOM 786 C CA . SER A 1 99 ? 3.582 -14.481 -11.297 1.00 59.44 99 SER A CA 1
ATOM 787 C C . SER A 1 99 ? 4.179 -14.008 -12.626 1.00 59.44 99 SER A C 1
ATOM 789 O O . SER A 1 99 ? 4.872 -14.784 -13.276 1.00 59.44 99 SER A O 1
ATOM 791 N N . THR A 1 100 ? 3.950 -12.754 -13.034 1.00 56.19 100 THR A N 1
ATOM 792 C CA . THR A 1 100 ? 4.546 -12.195 -14.260 1.00 56.19 100 THR A CA 1
ATOM 793 C C . THR A 1 100 ? 6.029 -11.868 -14.086 1.00 56.19 100 THR A C 1
ATOM 795 O O . THR A 1 100 ? 6.797 -12.087 -15.014 1.00 56.19 100 THR A O 1
ATOM 798 N N . ALA A 1 101 ? 6.469 -11.474 -12.884 1.00 50.69 101 ALA A N 1
ATOM 799 C CA . ALA A 1 101 ? 7.888 -11.240 -12.592 1.00 50.69 101 ALA A CA 1
ATOM 800 C C . ALA A 1 101 ? 8.745 -12.524 -12.605 1.00 50.69 101 ALA A C 1
ATOM 802 O O . ALA A 1 101 ? 9.937 -12.458 -12.883 1.00 50.69 101 ALA A O 1
ATOM 803 N N . SER A 1 102 ? 8.158 -13.694 -12.322 1.00 47.03 102 SER A N 1
ATOM 804 C CA . SER A 1 102 ? 8.866 -14.988 -12.343 1.00 47.03 102 SER A CA 1
ATOM 805 C C . SER A 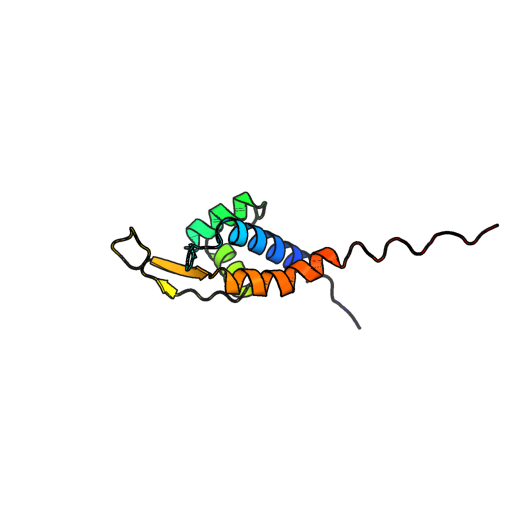1 102 ? 8.780 -15.730 -13.681 1.00 47.03 102 SER A C 1
ATOM 807 O O . SER A 1 102 ? 9.378 -16.794 -13.820 1.00 47.03 102 SER A O 1
ATOM 809 N N . ALA A 1 103 ? 8.034 -15.208 -14.658 1.00 48.31 103 ALA A N 1
ATOM 810 C CA . ALA A 1 103 ? 7.893 -15.845 -15.968 1.00 48.31 103 ALA A CA 1
ATOM 811 C C . ALA A 1 103 ? 9.009 -15.456 -1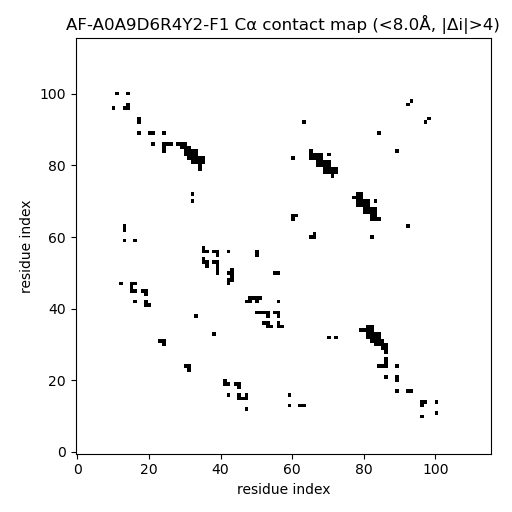6.958 1.00 48.31 103 ALA A C 1
ATOM 813 O O . ALA A 1 103 ? 9.174 -16.137 -17.965 1.00 48.31 103 ALA A O 1
ATOM 814 N N . ASP A 1 104 ? 9.792 -14.411 -16.665 1.00 46.62 104 ASP A N 1
ATOM 815 C CA . ASP A 1 104 ? 10.822 -13.872 -17.571 1.00 46.62 104 ASP A CA 1
ATOM 816 C C . ASP A 1 104 ? 12.190 -14.586 -17.454 1.00 46.62 104 ASP A C 1
ATOM 818 O O . ASP A 1 104 ? 13.063 -14.408 -18.295 1.00 46.62 104 ASP A O 1
ATOM 822 N N . GLU A 1 105 ? 12.389 -15.464 -16.460 1.00 51.38 105 GLU A N 1
ATOM 823 C CA . GLU A 1 105 ? 13.653 -16.211 -16.288 1.00 51.38 105 GLU A CA 1
ATOM 824 C C . GLU A 1 105 ? 13.679 -17.588 -16.987 1.00 51.38 105 GLU A C 1
ATOM 826 O O . GLU A 1 105 ? 14.649 -18.330 -16.848 1.00 51.38 105 GLU A O 1
ATOM 831 N N . HIS A 1 106 ? 12.652 -17.950 -17.767 1.00 42.84 106 HIS A N 1
ATOM 832 C CA . HIS A 1 106 ? 12.539 -19.289 -18.374 1.00 42.84 106 HIS A CA 1
ATOM 833 C C . HIS A 1 106 ? 12.598 -19.337 -19.914 1.00 42.84 106 HIS A C 1
ATOM 835 O O . HIS A 1 106 ? 12.266 -20.371 -20.493 1.00 42.84 106 HIS A O 1
ATOM 841 N N . GLU A 1 107 ? 13.072 -18.279 -20.585 1.00 46.31 107 GLU A N 1
ATOM 842 C CA . GLU A 1 107 ? 13.310 -18.273 -22.046 1.00 46.31 107 GLU A CA 1
ATOM 843 C C . GLU A 1 107 ? 14.788 -18.086 -22.458 1.00 46.31 107 GLU A C 1
ATOM 845 O O . GLU A 1 107 ? 15.081 -17.843 -23.625 1.00 46.31 107 GLU A O 1
ATOM 850 N N . ALA A 1 108 ? 15.750 -18.265 -21.543 1.00 49.75 108 ALA A N 1
ATOM 851 C CA . ALA A 1 108 ? 17.185 -18.130 -21.844 1.00 49.75 108 ALA A CA 1
ATOM 852 C C . ALA A 1 108 ? 17.985 -19.450 -21.832 1.00 49.75 108 ALA A C 1
ATOM 854 O O . ALA A 1 108 ? 19.208 -19.424 -21.713 1.00 49.75 108 ALA A O 1
ATOM 855 N N . GLU A 1 109 ? 17.336 -20.611 -21.974 1.00 48.34 109 GLU A N 1
ATOM 856 C CA . GLU A 1 109 ? 18.043 -21.899 -22.079 1.00 48.34 109 GLU A CA 1
ATOM 857 C C . GLU A 1 109 ? 17.437 -22.807 -23.163 1.00 48.34 109 GLU A C 1
ATOM 859 O O . GLU A 1 109 ? 17.007 -23.924 -22.906 1.00 48.34 109 GLU A O 1
ATOM 864 N N . THR A 1 110 ? 17.382 -22.330 -24.411 1.00 52.19 110 THR A N 1
ATOM 865 C CA . THR A 1 110 ? 17.237 -23.215 -25.587 1.00 52.19 110 THR A CA 1
ATOM 866 C C . THR A 1 110 ? 18.134 -22.782 -26.745 1.00 52.19 110 THR A C 1
ATOM 868 O O . THR A 1 110 ? 17.713 -22.719 -27.889 1.00 52.19 110 THR A O 1
ATOM 871 N N . GLU A 1 111 ? 19.412 -22.521 -26.478 1.00 47.91 111 G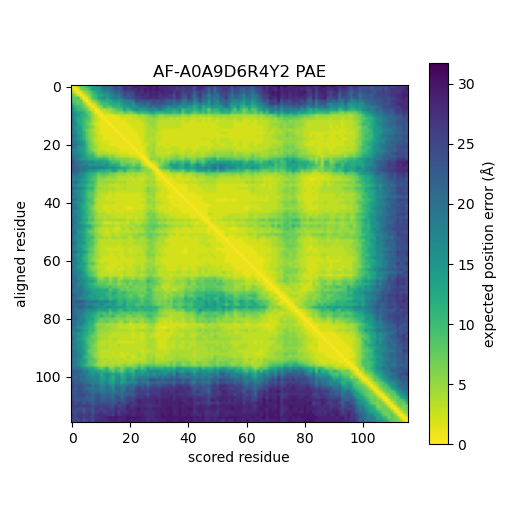LU A N 1
ATOM 872 C CA . GLU A 1 111 ? 20.412 -22.561 -27.554 1.00 47.91 111 GLU A CA 1
ATOM 873 C C . GLU A 1 111 ? 21.692 -23.244 -27.066 1.00 47.91 111 GLU A C 1
ATOM 875 O O . GLU A 1 111 ? 22.800 -22.719 -27.104 1.00 47.91 111 GLU A O 1
ATOM 880 N N . ALA A 1 112 ? 21.518 -24.462 -26.551 1.00 54.53 112 ALA A N 1
ATOM 881 C CA . ALA A 1 112 ? 22.603 -25.415 -26.440 1.00 54.53 112 ALA A CA 1
ATOM 882 C C . ALA A 1 112 ? 22.544 -26.368 -27.643 1.00 54.53 112 ALA A C 1
ATOM 884 O O . ALA A 1 112 ? 21.617 -27.161 -27.787 1.00 54.53 112 ALA A O 1
ATOM 885 N N . THR A 1 113 ? 23.620 -26.321 -28.432 1.00 52.12 113 THR A N 1
ATOM 886 C CA . THR A 1 113 ? 24.177 -27.467 -29.166 1.00 52.12 113 THR A CA 1
ATOM 887 C C . THR A 1 113 ? 23.622 -27.754 -30.565 1.00 52.12 113 THR A C 1
ATOM 889 O O . THR A 1 113 ? 23.036 -28.802 -30.802 1.00 52.12 113 THR A O 1
ATOM 892 N N . GLU A 1 114 ? 23.979 -26.926 -31.550 1.00 56.59 114 GLU A N 1
ATOM 893 C CA . GLU A 1 114 ? 24.201 -27.440 -32.909 1.00 56.59 114 GLU A CA 1
ATOM 894 C C . GLU A 1 114 ? 25.309 -26.652 -33.620 1.00 56.59 114 GLU A C 1
ATOM 896 O O . GLU A 1 114 ? 25.071 -25.618 -34.227 1.00 56.59 114 GLU A O 1
ATOM 901 N N . HIS A 1 115 ? 26.551 -27.120 -33.488 1.00 44.12 115 HIS A N 1
ATOM 902 C CA . HIS A 1 115 ? 27.517 -27.151 -34.590 1.00 44.12 115 HIS A CA 1
ATOM 903 C C . HIS A 1 115 ? 28.732 -27.974 -34.145 1.00 44.12 115 HIS A C 1
ATOM 905 O O . HIS A 1 115 ? 29.665 -27.474 -33.514 1.00 44.12 115 HIS A O 1
ATOM 911 N N . ALA A 1 116 ? 28.648 -29.273 -34.431 1.00 53.12 116 ALA A N 1
ATOM 912 C CA . ALA A 1 116 ? 29.804 -30.147 -34.593 1.00 53.12 116 ALA A CA 1
ATOM 913 C C . ALA A 1 116 ? 30.308 -30.055 -36.041 1.00 53.12 116 ALA A C 1
ATOM 915 O O . ALA A 1 116 ? 29.477 -29.752 -36.932 1.00 53.12 116 ALA A O 1
#

Sequence (116 aa):
MLERSDDTGDEATLVRALEALRSRVTNGVGALVLSSTDAVQLFREYELEWVTEPKHARGLLQRLGFRSGSHRVPGKEKPVRGYKMTYAEMTDLWERYGSTASADEHEAETEATEHA

Mean predicted aligned error: 10.62 Å

Foldseek 3Di:
DDPPDPVVVVLVLLLLLLVLVLVVADDPPFKDWAQLVNSLVSSVVSVVVVSPDSVVSVVSCVVLVWDWDFADDPPDPGTDTTTIGGPVSSVVSCVVSVVVVVVVVPPPPDPPDDDD

Radius of gyration: 18.13 Å; Cα contacts (8 Å, |Δi|>4): 126; chains: 1; bounding box: 42×44×53 Å

Secondary structure (DSSP, 8-state):
-----SHHHHHHHHHHHHHHHHHH--TT-S-EEE-HHHHHHHHHHTT-TT--SHHHHHHHHHHTT--EEEE--TT-SSPEEEEEE-HHHHHHHHHHHHHHHTSTTSSS--------

pLDDT: mean 77.44, std 16.52, ran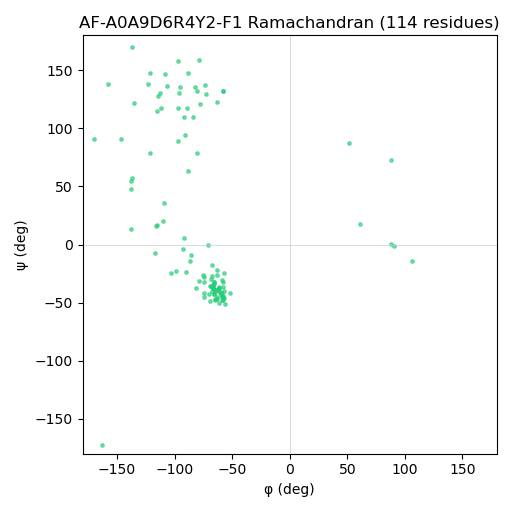ge [38.78, 93.0]

Solvent-accessible surface area (backbone atoms only — not comparable to full-atom values): 7052 Å² total; per-residue (Å²): 135,85,93,81,84,67,58,66,70,51,48,55,49,50,44,41,48,48,53,43,50,46,74,70,44,45,91,88,53,82,59,42,72,43,33,41,65,57,41,19,56,46,33,40,77,50,74,37,67,87,34,76,42,44,67,49,32,42,50,53,42,44,73,76,65,45,59,81,44,80,40,82,46,93,95,48,98,58,66,43,65,22,32,68,44,35,47,67,58,50,49,56,49,40,61,66,50,52,52,60,72,66,60,72,78,75,80,84,81,83,84,83,86,89,82,133